Protein AF-A0A2W8G625-F1 (afdb_monomer_lite)

Radius of gyration: 19.38 Å; chains: 1; bounding box: 25×36×62 Å

Structure (mmCIF, N/CA/C/O backbone):
data_AF-A0A2W8G625-F1
#
_entry.id   AF-A0A2W8G625-F1
#
loop_
_atom_site.group_PDB
_atom_site.id
_atom_site.type_symbol
_atom_site.label_atom_id
_atom_site.label_alt_id
_atom_site.label_comp_id
_atom_site.label_asym_id
_atom_site.label_entity_id
_atom_site.label_seq_id
_atom_site.pdbx_PDB_ins_code
_atom_site.Cartn_x
_atom_site.Cartn_y
_atom_site.Cartn_z
_atom_site.occupancy
_atom_site.B_iso_or_equiv
_atom_site.auth_seq_id
_atom_site.auth_comp_id
_atom_site.auth_asym_id
_atom_site.auth_atom_id
_atom_site.pdbx_PDB_model_num
ATOM 1 N N . LYS A 1 1 ? -14.329 -28.529 27.864 1.00 45.06 1 LYS A N 1
ATOM 2 C CA . LYS A 1 1 ? -13.865 -27.367 27.075 1.00 45.06 1 LYS A CA 1
ATOM 3 C C . LYS A 1 1 ? -12.440 -27.120 27.525 1.00 45.06 1 LYS A C 1
ATOM 5 O O . LYS A 1 1 ? -12.269 -26.646 28.637 1.00 45.06 1 LYS A O 1
ATOM 10 N N . GLU A 1 2 ? -11.470 -27.622 26.767 1.00 49.12 2 GLU A N 1
ATOM 11 C CA . GLU A 1 2 ? -10.049 -27.447 27.077 1.00 49.12 2 GLU A CA 1
ATOM 12 C C . GLU A 1 2 ? -9.689 -25.969 26.934 1.00 49.12 2 GLU A C 1
ATOM 14 O O . GLU A 1 2 ? -10.055 -25.331 25.946 1.00 49.12 2 GLU A O 1
ATOM 19 N N . ASP A 1 3 ? -9.064 -25.426 27.975 1.00 61.34 3 ASP A N 1
ATOM 20 C CA . ASP A 1 3 ? -8.551 -24.064 27.998 1.00 61.34 3 ASP A CA 1
ATOM 21 C C . ASP A 1 3 ? -7.266 -24.047 27.169 1.00 61.34 3 ASP A C 1
ATOM 23 O O . ASP A 1 3 ? -6.241 -24.600 27.567 1.00 61.34 3 ASP A O 1
ATOM 27 N N . ASP A 1 4 ? -7.369 -23.523 25.950 1.00 70.88 4 ASP A N 1
ATOM 28 C CA . ASP A 1 4 ? -6.254 -23.442 25.020 1.00 70.88 4 ASP A CA 1
ATOM 29 C C . ASP A 1 4 ? -5.163 -22.533 25.615 1.00 70.88 4 ASP A C 1
ATOM 31 O O . ASP A 1 4 ? -5.452 -21.370 25.902 1.00 70.88 4 ASP A O 1
ATOM 35 N N . PRO A 1 5 ? -3.909 -22.996 25.773 1.00 67.25 5 PRO A N 1
ATOM 36 C CA . PRO A 1 5 ? -2.831 -22.185 26.342 1.00 67.25 5 PRO A CA 1
ATOM 37 C C . PRO A 1 5 ? -2.591 -20.869 25.583 1.00 67.25 5 PRO A C 1
ATOM 39 O O . PRO A 1 5 ? -2.032 -19.923 26.138 1.00 67.25 5 PRO A O 1
ATOM 42 N N . ARG A 1 6 ? -3.042 -20.773 24.324 1.00 64.44 6 ARG A N 1
ATOM 43 C CA . ARG A 1 6 ? -3.024 -19.538 23.527 1.00 64.44 6 ARG A CA 1
ATOM 44 C C . ARG A 1 6 ? -3.936 -18.440 24.086 1.00 64.44 6 ARG A C 1
ATOM 46 O O . ARG A 1 6 ? -3.699 -17.276 23.797 1.00 64.44 6 ARG A O 1
ATOM 53 N N . ASN A 1 7 ? -4.924 -18.777 24.916 1.00 62.78 7 ASN A N 1
ATOM 54 C CA . ASN A 1 7 ? -5.781 -17.802 25.599 1.00 62.78 7 ASN A CA 1
ATOM 55 C C . ASN A 1 7 ? -5.135 -17.197 26.859 1.00 62.78 7 ASN A C 1
ATOM 57 O O . ASN A 1 7 ? -5.685 -16.255 27.424 1.00 62.78 7 ASN A O 1
ATOM 61 N N . GLN A 1 8 ? -3.985 -17.716 27.310 1.00 67.50 8 GLN A N 1
ATOM 62 C CA . GLN A 1 8 ? -3.276 -17.231 28.504 1.00 67.50 8 GLN A C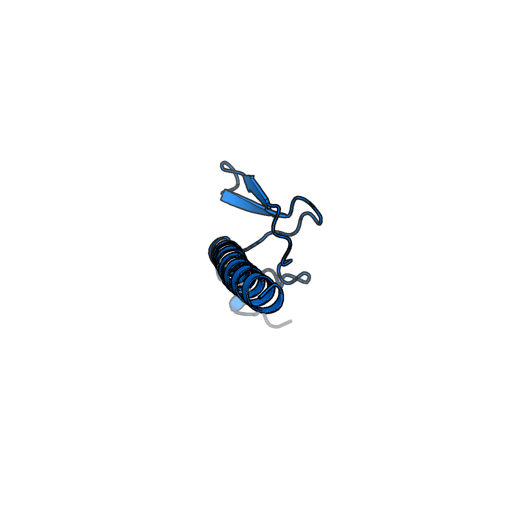A 1
ATOM 63 C C . GLN A 1 8 ? -2.135 -16.253 28.182 1.00 67.50 8 GLN A C 1
ATOM 65 O O . GLN A 1 8 ? -1.493 -15.726 29.090 1.00 67.50 8 GLN A O 1
ATOM 70 N N . VAL A 1 9 ? -1.865 -15.992 26.900 1.00 72.12 9 VAL A N 1
ATOM 71 C CA . VAL A 1 9 ? -0.866 -15.006 26.475 1.00 72.12 9 VAL A CA 1
ATOM 72 C C . VAL A 1 9 ? -1.542 -13.680 26.135 1.00 72.12 9 VAL A C 1
ATOM 74 O O . VAL A 1 9 ? -2.599 -13.647 25.516 1.00 72.12 9 VAL A O 1
ATOM 77 N N . ASN A 1 10 ? -0.897 -12.560 26.475 1.00 69.19 10 ASN A N 1
ATOM 78 C CA . ASN A 1 10 ? -1.378 -11.204 26.147 1.00 69.19 10 ASN A CA 1
ATOM 79 C C . ASN A 1 10 ? -1.443 -10.914 24.634 1.00 69.19 10 ASN A C 1
ATOM 81 O O . ASN A 1 10 ? -1.826 -9.820 24.222 1.00 69.19 10 ASN A O 1
ATOM 85 N N . PHE A 1 11 ? -1.016 -11.865 23.804 1.00 59.81 11 PHE A N 1
ATOM 86 C CA . PHE A 1 11 ? -1.041 -11.754 22.360 1.00 59.81 11 PHE A CA 1
ATOM 87 C C . PHE A 1 11 ? -2.369 -12.298 21.828 1.00 59.81 11 PHE A C 1
ATOM 89 O O . PHE A 1 11 ? -2.546 -13.506 21.681 1.00 59.81 11 PHE A O 1
ATOM 96 N N . LEU A 1 12 ? -3.300 -11.392 21.531 1.00 59.41 12 LEU A N 1
ATOM 97 C CA . LEU A 1 12 ? -4.539 -11.735 20.842 1.00 59.41 12 LEU A CA 1
ATOM 98 C C . LEU A 1 12 ? -4.225 -12.010 19.369 1.00 59.41 12 LEU A C 1
ATOM 100 O O . LEU A 1 12 ? -3.926 -11.097 18.601 1.00 59.41 12 LEU A O 1
ATOM 104 N N . TYR A 1 13 ? -4.286 -13.281 18.974 1.00 53.00 13 TYR A N 1
ATOM 105 C CA . TYR A 1 13 ? -4.271 -13.658 17.566 1.00 53.00 13 TYR A CA 1
ATOM 106 C C . TYR A 1 13 ? -5.659 -13.366 16.989 1.00 53.00 13 TYR A C 1
ATOM 108 O O . TYR A 1 13 ? -6.542 -14.217 17.055 1.00 53.00 13 TYR A O 1
ATOM 116 N N . GLU A 1 14 ? -5.883 -12.154 16.477 1.00 59.00 14 GLU A N 1
ATOM 117 C CA . GLU A 1 14 ? -7.078 -11.866 15.681 1.00 59.00 14 GLU A CA 1
ATOM 118 C C . GLU A 1 14 ? -6.919 -12.555 14.319 1.00 59.00 14 GLU A C 1
ATOM 120 O O . GLU A 1 14 ? -6.061 -12.146 13.529 1.00 59.00 14 GLU A O 1
ATOM 125 N N . PRO A 1 15 ? -7.710 -13.601 14.007 1.00 52.09 15 PRO A N 1
ATOM 126 C CA . PRO A 1 15 ? -7.734 -14.157 12.668 1.00 52.09 15 PRO A CA 1
ATOM 127 C C . PRO A 1 15 ? -8.378 -13.094 11.779 1.00 52.09 15 PRO A C 1
ATOM 129 O O . PRO A 1 15 ? -9.592 -12.894 11.794 1.00 52.09 15 PRO A O 1
ATOM 132 N N . SER A 1 16 ? -7.562 -12.344 11.047 1.00 51.91 16 SER A N 1
ATOM 133 C CA . SER A 1 16 ? -8.050 -11.345 10.112 1.00 51.91 16 SER A CA 1
ATOM 134 C C . SER A 1 16 ? -8.756 -12.057 8.954 1.00 51.91 16 SER A C 1
ATOM 136 O O . SER A 1 16 ? -8.134 -12.489 7.990 1.00 51.91 16 SER A O 1
ATOM 138 N N . GLU A 1 17 ? -10.090 -12.153 9.017 1.00 53.66 17 GLU A N 1
ATOM 139 C CA . GLU A 1 17 ? -10.935 -12.670 7.920 1.00 53.66 17 GLU A CA 1
ATOM 140 C C . GLU A 1 17 ? -10.753 -11.890 6.606 1.00 53.66 17 GLU A C 1
ATOM 142 O O . GLU A 1 17 ? -11.160 -12.336 5.534 1.00 53.66 17 GLU A O 1
ATOM 147 N N . ARG A 1 18 ? -10.141 -10.704 6.673 1.00 57.06 18 ARG A N 1
ATOM 148 C CA . ARG A 1 18 ? -9.780 -9.896 5.513 1.00 57.06 18 ARG A CA 1
ATOM 149 C C . ARG A 1 18 ? -8.261 -9.803 5.432 1.00 57.06 18 ARG A C 1
ATOM 151 O O . ARG A 1 18 ? -7.693 -8.908 6.063 1.00 57.06 18 ARG A O 1
ATOM 158 N N . PRO A 1 19 ? -7.602 -10.692 4.669 1.00 60.56 19 PRO A N 1
ATOM 159 C CA . PRO A 1 19 ? -6.195 -10.524 4.375 1.00 60.56 19 PRO A CA 1
ATOM 160 C C . PRO A 1 19 ? -6.077 -9.203 3.614 1.00 60.56 19 PRO A C 1
ATOM 162 O O . PRO A 1 19 ? -6.876 -8.895 2.732 1.00 60.56 19 PRO A O 1
ATOM 165 N N . TYR A 1 20 ? -5.162 -8.372 4.077 1.00 66.38 20 TYR A N 1
ATOM 166 C CA . TYR A 1 20 ? -4.745 -7.071 3.568 1.00 66.38 20 TYR A CA 1
ATOM 167 C C . TYR A 1 20 ? -5.141 -6.773 2.109 1.00 66.38 20 TYR A C 1
ATOM 169 O O . TYR A 1 20 ? -4.936 -7.577 1.203 1.00 66.38 20 TYR A O 1
ATOM 177 N N . CYS A 1 21 ? -5.671 -5.577 1.846 1.00 76.50 21 CYS A N 1
ATOM 178 C CA . CYS A 1 21 ? -5.939 -5.164 0.469 1.00 76.50 21 CYS A CA 1
ATOM 179 C C . CYS A 1 21 ? -4.681 -4.585 -0.203 1.00 76.50 21 CYS A C 1
ATOM 181 O O . CYS A 1 21 ? -3.864 -3.943 0.454 1.00 76.50 21 CYS A O 1
ATOM 183 N N . HIS A 1 22 ? -4.591 -4.690 -1.530 1.00 72.00 22 HIS A N 1
ATOM 184 C CA . HIS A 1 22 ? -3.476 -4.147 -2.325 1.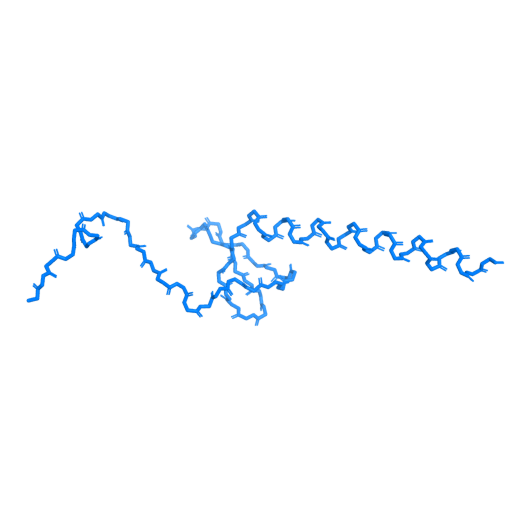00 72.00 22 HIS A CA 1
ATOM 185 C C . HIS A 1 22 ? -3.749 -2.760 -2.932 1.00 72.00 22 HIS A C 1
ATOM 187 O O . HIS A 1 22 ? -3.118 -2.356 -3.909 1.00 72.00 22 HIS A O 1
ATOM 193 N N . HIS A 1 23 ? -4.714 -2.013 -2.396 1.00 85.31 23 HIS A N 1
ATOM 194 C CA . HIS A 1 23 ? -4.976 -0.659 -2.870 1.00 85.31 23 HIS A CA 1
ATOM 195 C C . HIS A 1 23 ? -3.815 0.273 -2.504 1.00 85.31 23 HIS A C 1
ATOM 197 O O . HIS A 1 23 ? -3.409 0.350 -1.347 1.00 85.31 23 HIS A O 1
ATOM 203 N N . ALA A 1 24 ? -3.343 1.054 -3.475 1.00 80.69 24 ALA A N 1
ATOM 204 C CA . ALA A 1 24 ? -2.234 1.984 -3.265 1.00 80.69 24 ALA A CA 1
ATOM 205 C C . ALA A 1 24 ? -2.580 3.130 -2.293 1.00 80.69 24 ALA A C 1
ATOM 207 O O . ALA A 1 24 ? -1.693 3.701 -1.668 1.00 80.69 24 ALA A O 1
ATOM 208 N N . SER A 1 25 ? -3.865 3.473 -2.153 1.00 88.56 25 SER A N 1
ATOM 209 C CA . SER A 1 25 ? -4.302 4.615 -1.348 1.00 88.56 25 SER A CA 1
ATOM 210 C C . SER A 1 25 ? -4.555 4.232 0.110 1.00 88.56 25 SER A C 1
ATOM 212 O O . SER A 1 25 ? -5.509 3.509 0.425 1.00 88.56 25 SER A O 1
ATOM 214 N N . VAL A 1 26 ? -3.728 4.769 1.007 1.00 92.50 26 VAL A N 1
ATOM 215 C CA . VAL A 1 26 ? -3.811 4.549 2.456 1.00 92.50 26 VAL A CA 1
ATOM 216 C C . VAL A 1 26 ? -3.918 5.861 3.233 1.00 92.50 26 VAL A C 1
ATOM 218 O O . VAL A 1 26 ? -3.579 6.940 2.739 1.00 92.50 26 VAL A O 1
ATOM 221 N N . ARG A 1 27 ? -4.440 5.769 4.456 1.00 93.75 27 ARG A N 1
ATOM 222 C CA . ARG A 1 27 ? -4.388 6.794 5.502 1.00 93.75 27 ARG A CA 1
ATOM 223 C C . ARG A 1 27 ? -3.576 6.251 6.676 1.00 93.75 27 ARG A C 1
ATOM 225 O O . ARG A 1 27 ? -3.710 5.074 7.008 1.00 93.75 27 ARG A O 1
ATOM 232 N N . VAL A 1 28 ? -2.771 7.112 7.286 1.00 93.44 28 VAL A N 1
ATOM 233 C CA . VAL A 1 28 ? -1.986 6.804 8.485 1.00 93.44 28 VAL A CA 1
ATOM 234 C C . VAL A 1 28 ? -2.665 7.477 9.669 1.00 93.44 28 VAL A C 1
ATOM 236 O O . VAL A 1 28 ? -2.961 8.668 9.610 1.00 93.44 28 VAL A O 1
ATOM 239 N N . ASP A 1 29 ? -2.942 6.700 10.706 1.00 91.81 29 ASP A N 1
ATOM 240 C CA . ASP A 1 29 ? -3.400 7.180 12.001 1.00 91.81 29 ASP A CA 1
ATOM 241 C C . ASP A 1 29 ? -2.219 7.123 12.972 1.00 91.81 29 ASP A C 1
ATOM 243 O O . ASP A 1 29 ? -1.751 6.043 13.335 1.00 91.81 29 ASP A O 1
ATOM 247 N N . GLU A 1 30 ? -1.697 8.291 13.341 1.00 91.88 30 GLU A N 1
ATOM 248 C CA . GLU A 1 30 ? -0.542 8.406 14.234 1.00 91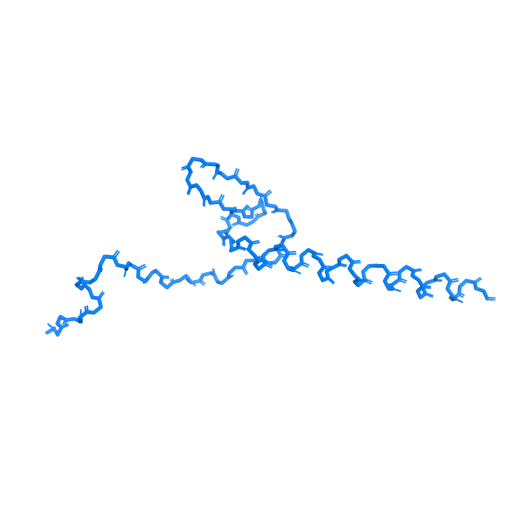.88 30 GLU A CA 1
ATOM 249 C C . GLU A 1 30 ? -0.879 7.967 15.662 1.00 91.88 30 GLU A C 1
ATOM 251 O O . GLU A 1 30 ? -0.062 7.330 16.326 1.00 91.88 30 GLU A O 1
ATOM 256 N N . LYS A 1 31 ? -2.102 8.256 16.115 1.00 93.19 31 LYS A N 1
ATOM 257 C CA . LYS A 1 31 ? -2.536 7.987 17.484 1.00 93.19 31 LYS A CA 1
ATOM 258 C C . LYS A 1 31 ? -2.730 6.493 17.713 1.00 93.19 31 LYS A C 1
ATOM 260 O O . LYS A 1 31 ? -2.216 5.949 18.685 1.00 93.19 31 LYS A O 1
ATOM 265 N N . GLU A 1 32 ? -3.415 5.831 16.786 1.00 90.12 32 GLU A N 1
ATOM 266 C CA . GLU A 1 32 ? -3.666 4.386 16.842 1.00 90.12 32 GLU A CA 1
ATOM 267 C C . GLU A 1 32 ? -2.514 3.564 16.235 1.00 90.12 32 GLU A C 1
ATOM 269 O O . GLU A 1 32 ? -2.564 2.334 16.213 1.00 90.12 32 GLU A O 1
ATOM 274 N N . ARG A 1 33 ? -1.474 4.239 15.715 1.00 88.69 33 ARG A N 1
ATOM 275 C CA . ARG A 1 33 ? -0.329 3.647 14.999 1.00 88.69 33 ARG A CA 1
ATOM 276 C C . ARG A 1 33 ? -0.766 2.640 13.932 1.00 88.69 33 ARG A C 1
ATOM 278 O O . ARG A 1 33 ? -0.189 1.561 13.797 1.00 88.69 33 ARG A O 1
ATOM 285 N N . GLN A 1 34 ? -1.793 2.998 13.167 1.00 89.62 34 GLN A N 1
ATOM 286 C CA . GLN A 1 34 ? -2.414 2.118 12.185 1.00 89.62 34 GLN A CA 1
ATOM 287 C C . GLN A 1 34 ? -2.382 2.721 10.791 1.00 89.62 34 GLN A C 1
ATOM 289 O O . GLN A 1 34 ? -2.635 3.907 10.590 1.00 89.62 34 GLN A O 1
ATOM 294 N N . VAL A 1 35 ? -2.159 1.867 9.798 1.00 90.56 35 VAL A N 1
ATOM 295 C CA . VAL A 1 35 ? -2.331 2.227 8.394 1.00 90.56 35 VAL A CA 1
ATOM 296 C C . VAL A 1 35 ? -3.583 1.530 7.883 1.00 90.56 35 VAL A C 1
ATOM 298 O O . VAL A 1 35 ? -3.771 0.329 8.074 1.00 90.56 35 VAL A O 1
ATOM 301 N N . ARG A 1 36 ? -4.482 2.295 7.260 1.00 90.19 36 ARG A N 1
ATOM 302 C CA . ARG A 1 36 ? -5.747 1.782 6.720 1.00 90.19 36 ARG A CA 1
ATOM 303 C C . ARG A 1 36 ? -5.923 2.181 5.271 1.00 90.19 36 ARG A C 1
ATOM 305 O O . ARG A 1 36 ? -5.621 3.304 4.881 1.00 90.19 36 ARG A O 1
ATOM 312 N N . CYS A 1 37 ? -6.489 1.289 4.478 1.00 90.44 37 CYS A N 1
ATOM 313 C CA . CYS A 1 37 ? -6.883 1.600 3.116 1.00 90.44 37 CYS A CA 1
ATOM 314 C C . CYS A 1 37 ? -7.981 2.671 3.085 1.00 90.44 37 CYS A C 1
ATOM 316 O O . CYS A 1 37 ? -8.972 2.571 3.808 1.00 90.44 37 CYS A O 1
ATOM 318 N N . LYS A 1 38 ? -7.848 3.665 2.199 1.00 92.44 38 LYS A N 1
ATOM 319 C CA . LYS A 1 38 ? -8.880 4.694 1.982 1.00 92.44 38 LYS A CA 1
ATOM 320 C C . LYS A 1 38 ? -10.096 4.187 1.197 1.00 92.44 38 LYS A C 1
ATOM 322 O O . LYS A 1 38 ? -11.146 4.808 1.270 1.00 92.44 38 LYS A O 1
ATOM 327 N N . ILE A 1 39 ? -9.953 3.083 0.460 1.00 90.19 39 ILE A N 1
ATOM 328 C CA . ILE A 1 39 ? -10.994 2.537 -0.426 1.00 90.19 39 ILE A CA 1
ATOM 329 C C . ILE A 1 39 ? -11.885 1.542 0.322 1.00 90.19 39 ILE A C 1
ATOM 331 O O . ILE A 1 39 ? -13.101 1.679 0.311 1.00 90.19 39 ILE A O 1
ATOM 335 N N . CYS A 1 40 ? -11.293 0.550 0.994 1.00 89.06 40 CYS A N 1
ATOM 336 C CA . CYS A 1 40 ? -12.052 -0.511 1.669 1.00 89.06 40 CYS A CA 1
ATOM 337 C C . CYS A 1 40 ? -11.947 -0.490 3.202 1.00 89.06 40 CYS A C 1
ATOM 339 O O . CYS A 1 40 ? -12.559 -1.325 3.865 1.00 89.06 40 CYS A O 1
ATOM 341 N N . GLY A 1 41 ? -11.156 0.420 3.780 1.00 87.50 41 GLY A N 1
ATOM 342 C CA . GLY A 1 41 ? -11.008 0.559 5.234 1.00 87.50 41 GLY A CA 1
ATOM 343 C C . GLY A 1 41 ? -10.174 -0.529 5.922 1.00 87.50 41 GLY A C 1
ATOM 344 O O . GLY A 1 41 ? -9.965 -0.440 7.136 1.00 87.50 41 GLY A O 1
ATOM 345 N N . ALA A 1 42 ? -9.687 -1.527 5.174 1.00 86.81 42 ALA A N 1
ATOM 346 C CA . ALA A 1 42 ? -8.867 -2.613 5.704 1.00 86.81 42 ALA A CA 1
ATOM 347 C C . ALA A 1 42 ? -7.592 -2.073 6.365 1.00 86.81 42 ALA A C 1
ATOM 349 O O . ALA A 1 42 ? -6.972 -1.141 5.846 1.00 86.81 42 ALA A O 1
ATOM 350 N N . VAL A 1 43 ? -7.208 -2.664 7.498 1.00 86.06 43 VAL A N 1
ATOM 351 C CA . VAL A 1 43 ? -5.886 -2.438 8.093 1.00 86.06 43 VAL A CA 1
ATOM 352 C C . VAL A 1 43 ? -4.854 -3.066 7.167 1.00 86.06 43 VAL A C 1
ATOM 354 O O . VAL A 1 43 ? -5.050 -4.181 6.683 1.00 86.06 43 VAL A O 1
ATOM 357 N N . VAL A 1 44 ? -3.787 -2.331 6.884 1.00 86.62 44 VAL A N 1
ATOM 358 C CA . VAL A 1 44 ? -2.674 -2.812 6.067 1.00 86.62 44 VAL A CA 1
ATOM 359 C C . VAL A 1 44 ? -1.413 -2.858 6.910 1.00 86.62 44 VAL A C 1
ATOM 361 O O . VAL A 1 44 ? -1.196 -1.996 7.763 1.00 86.62 44 VAL A O 1
ATOM 364 N N . GLU A 1 45 ? -0.592 -3.871 6.669 1.00 87.12 45 GLU A N 1
ATOM 365 C CA . GLU A 1 45 ? 0.750 -3.927 7.232 1.00 87.12 45 GLU A CA 1
ATOM 366 C C . GLU A 1 45 ? 1.638 -2.908 6.471 1.00 87.12 45 GLU A C 1
ATOM 368 O O . GLU A 1 45 ? 1.629 -2.899 5.232 1.00 87.12 45 GLU A O 1
ATOM 373 N N . PRO A 1 46 ? 2.324 -1.975 7.167 1.00 87.38 46 PRO A N 1
ATOM 374 C CA . PRO A 1 46 ? 3.067 -0.897 6.516 1.00 87.38 46 PRO A CA 1
ATOM 375 C C . PRO A 1 46 ? 4.179 -1.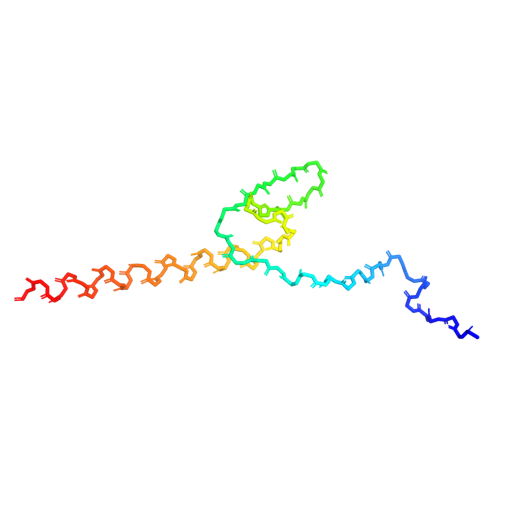347 5.564 1.00 87.38 46 PRO A C 1
ATOM 377 O O . PRO A 1 46 ? 4.327 -0.751 4.495 1.00 87.38 46 PRO A O 1
ATOM 380 N N . PHE A 1 47 ? 4.974 -2.354 5.932 1.00 85.94 47 PHE A N 1
ATOM 381 C CA . PHE A 1 47 ? 6.077 -2.841 5.107 1.00 85.94 47 PHE A CA 1
ATOM 382 C C . PHE A 1 47 ? 5.570 -3.509 3.829 1.00 85.94 47 PHE A C 1
ATOM 384 O O . PHE A 1 47 ? 6.038 -3.175 2.740 1.00 85.94 47 PHE A O 1
ATOM 391 N N . ASP A 1 48 ? 4.564 -4.372 3.932 1.00 84.69 48 ASP A N 1
ATOM 392 C CA . ASP A 1 48 ? 3.924 -5.018 2.789 1.00 84.69 48 ASP A CA 1
ATOM 393 C C . ASP A 1 48 ? 3.302 -3.988 1.843 1.00 84.69 48 ASP A C 1
ATOM 395 O O . ASP A 1 48 ? 3.437 -4.096 0.617 1.00 84.69 48 ASP A O 1
ATOM 399 N N . TRP A 1 49 ? 2.668 -2.943 2.389 1.00 84.81 49 TRP A N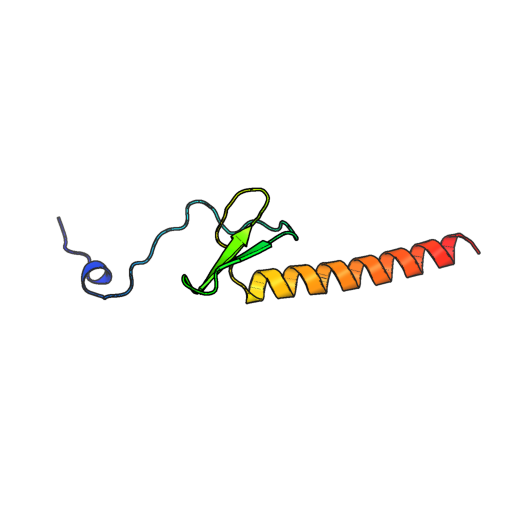 1
ATOM 400 C CA . TRP A 1 49 ? 2.160 -1.841 1.579 1.00 84.81 49 TRP A CA 1
ATOM 401 C C . TRP A 1 49 ? 3.296 -1.107 0.851 1.00 84.81 49 TRP A C 1
ATOM 403 O O . TRP A 1 49 ? 3.231 -0.977 -0.374 1.00 84.81 49 TRP A O 1
ATOM 413 N N . MET A 1 50 ? 4.357 -0.692 1.552 1.00 88.50 50 MET A N 1
ATOM 414 C CA . MET A 1 50 ? 5.516 -0.024 0.937 1.00 88.50 50 MET A CA 1
ATOM 415 C C . MET A 1 50 ? 6.167 -0.890 -0.149 1.00 88.50 50 MET A C 1
ATOM 417 O O . MET A 1 50 ? 6.458 -0.407 -1.244 1.00 88.50 50 MET A O 1
ATOM 421 N N . LEU A 1 51 ? 6.328 -2.190 0.109 1.00 86.12 51 LEU A N 1
ATOM 422 C CA . LEU A 1 51 ? 6.865 -3.145 -0.854 1.00 86.12 51 LEU A CA 1
ATOM 423 C C . LEU A 1 51 ? 5.970 -3.258 -2.097 1.00 86.12 51 LEU A C 1
ATOM 425 O O . LEU A 1 51 ? 6.472 -3.352 -3.220 1.00 86.12 51 LEU A O 1
ATOM 429 N N . SER A 1 52 ? 4.646 -3.238 -1.920 1.00 85.38 52 SER A N 1
ATOM 430 C CA . SER A 1 52 ? 3.696 -3.264 -3.037 1.00 85.38 52 SER A CA 1
ATOM 431 C C . SER A 1 52 ? 3.797 -2.016 -3.920 1.00 85.38 52 SER A C 1
ATOM 433 O O . SER A 1 52 ? 3.739 -2.139 -5.147 1.00 85.38 52 SER A O 1
ATOM 435 N N . VAL A 1 53 ? 4.013 -0.841 -3.315 1.00 87.50 53 VAL A N 1
ATOM 436 C CA . VAL A 1 53 ? 4.213 0.428 -4.026 1.00 87.50 53 VAL A CA 1
ATOM 437 C C . VAL A 1 53 ? 5.500 0.368 -4.842 1.00 87.50 53 VAL A C 1
ATOM 439 O O . VAL A 1 53 ? 5.440 0.527 -6.059 1.00 87.50 53 VAL A O 1
ATOM 442 N N . ALA A 1 54 ? 6.625 0.012 -4.216 1.00 88.25 54 ALA A N 1
ATOM 443 C CA . ALA A 1 54 ? 7.916 -0.085 -4.896 1.00 88.25 54 ALA A CA 1
ATOM 444 C C . ALA A 1 54 ? 7.873 -1.058 -6.092 1.00 88.25 54 ALA A C 1
ATOM 446 O O . ALA A 1 54 ? 8.281 -0.715 -7.200 1.00 88.25 54 ALA A O 1
ATOM 447 N N . LYS A 1 55 ? 7.283 -2.252 -5.917 1.00 86.50 55 LYS A N 1
ATOM 448 C CA . LYS A 1 55 ? 7.114 -3.234 -7.009 1.00 86.50 55 LYS A CA 1
ATOM 449 C C . LYS A 1 55 ? 6.248 -2.721 -8.160 1.00 86.50 55 LYS A C 1
ATOM 451 O O . LYS A 1 55 ? 6.394 -3.197 -9.287 1.00 86.50 55 LYS A O 1
ATOM 456 N N . ARG A 1 56 ? 5.278 -1.849 -7.878 1.00 85.75 56 ARG A N 1
ATOM 457 C CA . ARG A 1 56 ? 4.412 -1.257 -8.902 1.00 85.75 56 ARG A CA 1
ATOM 458 C C . ARG A 1 56 ? 5.143 -0.153 -9.657 1.00 85.75 56 ARG A C 1
ATOM 460 O O . ARG A 1 56 ? 5.012 -0.093 -10.873 1.00 85.75 56 ARG A O 1
ATOM 467 N N . GLU A 1 57 ? 5.928 0.667 -8.965 1.00 85.50 57 GLU A N 1
ATOM 468 C CA . GLU A 1 57 ? 6.759 1.707 -9.582 1.00 85.50 57 GLU A CA 1
ATOM 469 C C . GLU A 1 57 ? 7.812 1.115 -10.520 1.00 85.50 57 GLU A C 1
ATOM 471 O O . GLU A 1 57 ? 7.936 1.585 -11.648 1.00 85.50 57 GLU A O 1
ATOM 476 N N . THR A 1 58 ? 8.499 0.039 -10.113 1.00 88.88 58 THR A N 1
ATOM 477 C CA . THR A 1 58 ? 9.444 -0.671 -10.993 1.00 88.88 58 THR A CA 1
ATOM 478 C C . THR A 1 58 ? 8.765 -1.143 -12.276 1.00 88.88 58 THR A C 1
ATOM 480 O O . THR A 1 58 ? 9.242 -0.841 -13.364 1.00 88.88 58 THR A O 1
ATOM 483 N N . ARG A 1 59 ? 7.607 -1.809 -12.160 1.00 89.62 59 ARG A N 1
ATOM 484 C CA . ARG A 1 59 ? 6.854 -2.288 -13.328 1.00 89.62 59 ARG A CA 1
ATOM 485 C C . ARG A 1 59 ? 6.430 -1.154 -14.257 1.00 89.62 59 ARG A C 1
ATOM 487 O O . ARG A 1 59 ? 6.612 -1.263 -15.458 1.00 89.62 59 ARG A O 1
ATOM 494 N N . LEU A 1 60 ? 5.930 -0.047 -13.705 1.00 88.56 60 LEU A N 1
ATOM 495 C CA . LEU A 1 60 ? 5.553 1.119 -14.508 1.00 88.56 60 LEU A CA 1
ATOM 496 C C . LEU A 1 60 ? 6.749 1.718 -15.258 1.00 88.56 60 LEU A C 1
ATOM 498 O O . LEU A 1 60 ? 6.599 2.140 -16.401 1.00 88.56 60 LEU A O 1
ATOM 502 N N . ALA A 1 61 ? 7.930 1.760 -14.636 1.00 88.69 61 ALA A N 1
ATOM 503 C CA . ALA A 1 61 ? 9.141 2.237 -15.296 1.00 88.69 61 ALA A CA 1
ATOM 504 C C . ALA A 1 61 ? 9.559 1.320 -16.458 1.00 88.69 61 ALA A C 1
ATOM 506 O O . ALA A 1 61 ? 9.926 1.818 -17.527 1.00 88.69 61 ALA A O 1
ATOM 507 N N . ASP A 1 62 ? 9.461 0.003 -16.265 1.00 89.75 62 ASP A N 1
ATOM 508 C CA . ASP A 1 62 ? 9.739 -0.989 -17.305 1.00 89.75 62 ASP A CA 1
ATOM 509 C C . ASP A 1 62 ? 8.734 -0.889 -18.466 1.00 89.75 62 ASP A C 1
ATOM 511 O O . ASP A 1 62 ? 9.148 -0.839 -19.625 1.00 89.75 62 ASP A O 1
ATOM 515 N N . ASP A 1 63 ? 7.437 -0.759 -18.170 1.00 90.94 63 ASP A N 1
ATOM 516 C CA . ASP A 1 63 ? 6.376 -0.609 -19.175 1.00 90.94 63 ASP A CA 1
ATOM 517 C C . ASP A 1 63 ? 6.579 0.661 -20.019 1.00 90.94 63 ASP A C 1
ATOM 519 O O . ASP A 1 63 ? 6.528 0.618 -21.247 1.00 90.94 63 ASP A O 1
ATOM 523 N N . VAL A 1 64 ? 6.880 1.802 -19.382 1.00 92.12 64 VAL A N 1
ATOM 524 C CA . VAL A 1 64 ? 7.175 3.062 -20.091 1.00 92.12 64 VAL A CA 1
ATOM 525 C C . VAL A 1 64 ? 8.393 2.915 -21.000 1.00 92.12 64 VAL A C 1
ATOM 527 O O . VAL A 1 64 ? 8.410 3.456 -22.108 1.00 92.12 64 VAL A O 1
ATOM 530 N N . LYS A 1 65 ? 9.429 2.206 -20.543 1.00 91.44 65 LYS A N 1
ATOM 531 C CA . LYS A 1 65 ? 10.625 1.951 -21.347 1.00 91.44 65 LYS A CA 1
ATOM 532 C C . LYS A 1 65 ? 10.294 1.102 -22.574 1.00 91.44 65 LYS A C 1
ATOM 534 O O . LYS A 1 65 ? 10.796 1.419 -23.648 1.00 91.44 65 LYS A O 1
ATOM 539 N N . LEU A 1 66 ? 9.473 0.066 -22.413 1.00 91.19 66 LEU A N 1
ATOM 540 C CA . LEU A 1 66 ? 9.065 -0.820 -23.500 1.00 91.19 66 LEU A CA 1
ATOM 541 C C . LEU A 1 66 ? 8.228 -0.071 -24.544 1.00 91.19 66 LEU A C 1
ATOM 543 O O . LEU A 1 66 ? 8.570 -0.090 -25.720 1.00 91.19 66 LEU A O 1
ATOM 547 N N . LEU A 1 67 ? 7.220 0.689 -24.106 1.00 90.38 67 LEU A N 1
ATOM 548 C CA . LEU A 1 67 ? 6.368 1.485 -25.000 1.00 90.38 67 LEU A CA 1
ATOM 549 C C . LEU A 1 67 ? 7.179 2.469 -25.857 1.00 90.38 67 LEU A C 1
ATOM 551 O O . LEU A 1 67 ? 6.929 2.608 -27.047 1.00 90.38 67 LEU A O 1
ATOM 555 N N . ARG A 1 68 ? 8.208 3.110 -25.288 1.00 89.69 68 ARG A N 1
ATOM 556 C CA . ARG A 1 68 ? 9.100 4.012 -26.044 1.00 89.69 68 ARG A CA 1
ATOM 557 C C . ARG A 1 68 ? 9.949 3.304 -27.100 1.00 89.69 68 ARG A C 1
ATOM 559 O O . ARG A 1 68 ? 10.398 3.959 -28.033 1.00 89.69 68 ARG A O 1
ATOM 566 N N . GLN A 1 69 ? 10.236 2.015 -26.921 1.00 86.06 69 GLN A N 1
ATOM 567 C CA . GLN A 1 69 ? 10.962 1.223 -27.916 1.00 86.06 69 GLN A CA 1
ATOM 568 C C . GLN A 1 69 ? 10.055 0.818 -29.080 1.00 86.06 69 GLN A C 1
ATOM 570 O O . GLN A 1 69 ? 10.546 0.702 -30.192 1.00 86.06 69 GLN A O 1
ATOM 575 N N . GLU A 1 70 ? 8.756 0.632 -28.836 1.00 85.50 70 GLU A N 1
ATOM 576 C CA . GLU A 1 70 ? 7.770 0.313 -29.878 1.00 85.50 70 GLU A CA 1
ATOM 577 C C . GLU A 1 70 ? 7.426 1.518 -30.773 1.00 85.50 70 GLU A C 1
ATOM 579 O O . GLU A 1 70 ? 6.974 1.330 -31.899 1.00 85.50 70 GLU A O 1
ATOM 584 N N . GLU A 1 71 ? 7.641 2.752 -30.301 1.00 78.81 71 GLU A N 1
ATOM 585 C CA . GLU A 1 71 ? 7.459 3.976 -31.103 1.00 78.81 71 GLU A CA 1
ATOM 586 C C . GLU A 1 71 ? 8.602 4.249 -32.111 1.00 78.81 71 GLU A C 1
ATOM 588 O O . GLU A 1 71 ? 8.489 5.189 -32.902 1.00 78.81 71 GLU A O 1
ATOM 593 N N . GLN A 1 72 ? 9.695 3.470 -32.086 1.00 60.69 72 GLN A N 1
ATOM 594 C CA . GLN A 1 72 ? 10.842 3.571 -33.010 1.00 60.69 72 GLN A CA 1
ATOM 595 C C . GLN A 1 72 ? 10.780 2.540 -34.137 1.00 60.69 72 GLN A C 1
ATOM 597 O O . GLN A 1 72 ? 11.137 2.931 -35.274 1.00 60.69 72 GLN A O 1
#

Sequence (72 aa):
KEDDPRNQVNFLYEPSERPYCHHASVRVDEKERQVRCKICGAVVEPFDWMLSVAKRETRLADDVKLLRQEEQ

Foldseek 3Di:
DDDPVVVVDPDDPDPPPDDDDQDLAWDADPVVRWIAHPPPRDTHDVVVSVVSVVVVVVVVVVVVVVVVVVVD

Secondary structure (DSSP, 8-state):
----GGGGSS------SS-----S-EEEETTTTEEEETTT--EE-HHHHHHHHHHHHHHHHHHHHHHHHHT-

pLDDT: mean 79.8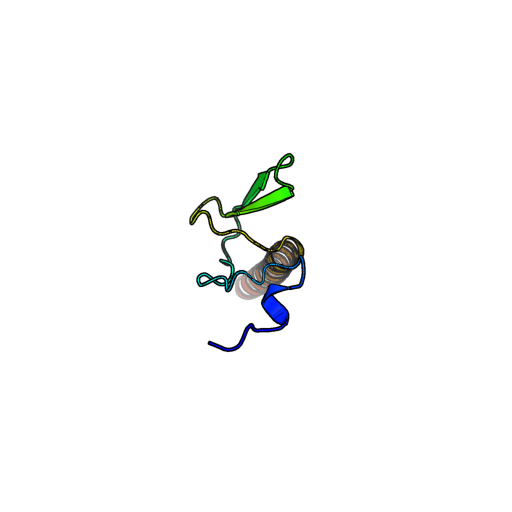1, std 13.64, range [45.06, 93.75]

Organism: Escherichia coli (NCBI:txid562)